Protein AF-A0AAV8WAT7-F1 (afdb_monomer_lite)

InterPro domains:
  IPR011651 Notch ligand, N-terminal domain [PF07657] (20-114)

Secondary structure (DSSP, 8-state):
-HHHHHHHHHHHHHT-----EEEEE-------TT-B-TTS-BTTS-B-TTSSBSS------EEEE----SS--SSS--SSEEEEPPP-S--TTT--TTSTT-S-EEEEESS----

Radius of gyration: 23.82 Å; chains: 1; bounding box: 50×18×78 Å

Sequence (115 aa):
MSWILYTLVWLLALHQAKSSGVFELRLISFDNEAGKDDLGKCCTGKAKPSSECDGVCRPRFRVCLKEYQAKIDATSPCTFGDVITTELGPNPITDTPQNGFSKSIAFPFPFTWPM

Structure (mmCIF, N/CA/C/O backbone):
data_AF-A0AAV8WAT7-F1
#
_entry.id   AF-A0AAV8WAT7-F1
#
loop_
_atom_site.group_PDB
_atom_site.id
_atom_site.type_symbol
_atom_site.label_atom_id
_atom_site.label_alt_id
_atom_site.label_comp_id
_atom_site.label_asym_id
_atom_site.label_entity_id
_atom_site.label_seq_id
_atom_site.pdbx_PDB_ins_code
_atom_site.Cartn_x
_atom_site.Cartn_y
_atom_site.Cartn_z
_atom_site.occupancy
_atom_site.B_iso_or_equiv
_atom_site.auth_seq_id
_atom_site.auth_comp_id
_atom_site.auth_asym_id
_atom_site.auth_atom_id
_atom_site.pdbx_PDB_model_num
ATOM 1 N N . MET A 1 1 ? -32.232 -4.160 47.235 1.00 67.19 1 MET A N 1
ATOM 2 C CA . MET A 1 1 ? -31.029 -3.378 46.858 1.00 67.19 1 MET A CA 1
ATOM 3 C C . MET A 1 1 ? -30.264 -4.001 45.682 1.00 67.19 1 MET A C 1
ATOM 5 O O . MET A 1 1 ? -29.908 -3.254 44.787 1.00 67.19 1 MET A O 1
ATOM 9 N N . SER A 1 2 ? -30.101 -5.330 45.581 1.00 82.19 2 SER A N 1
ATOM 10 C CA . SER A 1 2 ? -29.364 -5.966 44.462 1.00 82.19 2 SER A CA 1
ATOM 11 C C . SER A 1 2 ? -29.997 -5.839 43.068 1.00 82.19 2 SER A C 1
ATOM 13 O O . SER A 1 2 ? -29.267 -5.768 42.087 1.00 82.19 2 SER A O 1
ATOM 15 N N . TRP A 1 3 ? -31.330 -5.769 42.952 1.00 88.81 3 TRP A N 1
ATOM 16 C CA . TRP A 1 3 ? -32.009 -5.668 41.647 1.00 88.81 3 TRP A CA 1
ATOM 17 C C . TRP A 1 3 ? -31.628 -4.405 40.859 1.00 88.81 3 TRP A C 1
ATOM 19 O O . TRP A 1 3 ? -31.424 -4.489 39.656 1.00 88.81 3 TRP A O 1
ATOM 29 N N . ILE A 1 4 ? -31.424 -3.278 41.553 1.00 89.44 4 ILE A N 1
ATOM 30 C CA . ILE A 1 4 ? -30.982 -2.005 40.959 1.00 89.44 4 ILE A CA 1
ATOM 31 C C . ILE A 1 4 ? -29.580 -2.156 40.353 1.00 89.44 4 ILE A C 1
ATOM 33 O O . ILE A 1 4 ? -29.300 -1.649 39.268 1.00 89.44 4 ILE A O 1
ATOM 37 N N . LEU A 1 5 ? -28.707 -2.897 41.040 1.00 88.38 5 LEU A N 1
ATOM 38 C CA . LEU A 1 5 ? -27.348 -3.180 40.588 1.00 88.38 5 LEU A CA 1
ATOM 39 C C . LEU A 1 5 ? -27.360 -4.055 39.327 1.00 88.38 5 LEU A C 1
ATOM 41 O O . LEU A 1 5 ? -26.684 -3.730 38.357 1.00 88.38 5 LEU A O 1
ATOM 45 N N . TYR A 1 6 ? -28.189 -5.104 39.298 1.00 90.50 6 TYR A N 1
ATOM 46 C CA . TYR A 1 6 ? -28.361 -5.941 38.107 1.00 90.50 6 TYR A CA 1
ATOM 47 C C . TYR A 1 6 ? -28.949 -5.159 36.925 1.00 90.50 6 TYR A C 1
ATOM 49 O O . TYR A 1 6 ? -28.467 -5.308 35.804 1.00 90.50 6 TYR A O 1
ATOM 57 N N . THR A 1 7 ? -29.928 -4.278 37.163 1.00 88.44 7 THR A N 1
ATOM 58 C CA . THR A 1 7 ? -30.494 -3.428 36.103 1.00 88.44 7 THR A CA 1
ATOM 59 C C . THR A 1 7 ? -29.489 -2.408 35.573 1.00 88.44 7 THR A C 1
ATOM 61 O O . THR A 1 7 ? -29.429 -2.195 34.367 1.00 88.44 7 THR A O 1
ATOM 64 N N . LEU A 1 8 ? -28.660 -1.813 36.440 1.00 87.38 8 LEU A N 1
ATOM 65 C CA . LEU A 1 8 ? -27.606 -0.878 36.030 1.00 87.38 8 LEU A CA 1
ATOM 66 C C . LEU A 1 8 ? -26.520 -1.576 35.209 1.00 87.38 8 LEU A C 1
ATOM 68 O O . LEU A 1 8 ? -26.133 -1.072 34.160 1.00 87.38 8 LEU A O 1
ATOM 72 N N . VAL A 1 9 ? -26.062 -2.753 35.645 1.00 87.94 9 VAL A N 1
ATOM 73 C CA . VAL A 1 9 ? -25.079 -3.556 34.900 1.00 87.94 9 VAL A CA 1
ATOM 74 C C . VAL A 1 9 ? -25.628 -3.957 33.529 1.00 87.94 9 VAL A C 1
ATOM 76 O O . VAL A 1 9 ? -24.915 -3.863 32.532 1.00 87.94 9 VAL A O 1
ATOM 79 N N . TRP A 1 10 ? -26.904 -4.340 33.453 1.00 86.31 10 TRP A N 1
ATOM 80 C CA . TRP A 1 10 ? -27.555 -4.682 32.190 1.00 86.31 10 TRP A CA 1
ATOM 81 C C . TRP A 1 10 ? -27.686 -3.472 31.248 1.00 86.31 10 TRP A C 1
ATOM 83 O O . TRP A 1 10 ? -27.355 -3.575 30.070 1.00 86.31 10 TRP A O 1
ATOM 93 N N . LEU A 1 11 ? -28.070 -2.301 31.767 1.00 84.75 11 LEU A N 1
ATOM 94 C CA . LEU A 1 11 ? -28.138 -1.054 30.993 1.00 84.75 11 LEU A CA 1
ATOM 95 C C . LEU A 1 11 ? -26.765 -0.602 30.468 1.00 84.75 11 LEU A C 1
ATOM 97 O O . LEU A 1 11 ? -26.670 -0.145 29.329 1.00 84.75 11 LEU A O 1
ATOM 101 N N . LEU A 1 12 ? -25.704 -0.762 31.265 1.00 81.50 12 LEU A N 1
ATOM 102 C CA . LEU A 1 12 ? -24.326 -0.459 30.860 1.00 81.50 12 LEU A CA 1
ATOM 103 C C . LEU A 1 12 ? -23.814 -1.429 29.786 1.00 81.50 12 LEU A C 1
ATOM 105 O O . LEU A 1 12 ? -23.147 -1.001 28.847 1.00 81.50 12 LEU A O 1
ATOM 109 N N . ALA A 1 13 ? -24.164 -2.715 29.880 1.00 77.62 13 ALA A N 1
ATOM 110 C CA . ALA A 1 13 ? -23.822 -3.708 28.860 1.00 77.62 13 ALA A CA 1
ATOM 111 C C . ALA A 1 13 ? -24.512 -3.428 27.511 1.00 77.62 13 ALA A C 1
ATOM 113 O O . ALA A 1 13 ? -23.935 -3.692 26.459 1.00 77.62 13 ALA A O 1
ATOM 114 N N . LEU A 1 14 ? -25.718 -2.849 27.530 1.00 77.69 14 LEU A N 1
ATOM 115 C CA . LEU A 1 14 ? -26.442 -2.431 26.324 1.00 77.69 14 LEU A CA 1
ATOM 116 C C . LEU A 1 14 ? -25.880 -1.146 25.688 1.00 77.69 14 LEU A C 1
ATOM 118 O O . LEU A 1 14 ? -26.127 -0.900 24.511 1.00 77.69 14 LEU A O 1
ATOM 122 N N . HIS A 1 15 ? -25.114 -0.342 26.431 1.00 66.81 15 HIS A N 1
ATOM 123 C CA . HIS A 1 15 ? -24.556 0.938 25.969 1.00 66.81 15 HIS A CA 1
ATOM 124 C C . HIS A 1 15 ? -23.170 0.832 25.311 1.00 66.81 15 HIS A C 1
ATOM 126 O O . HIS A 1 15 ? -22.469 1.835 25.163 1.00 66.81 15 HIS A O 1
ATOM 132 N N . GLN A 1 16 ? -22.751 -0.359 24.878 1.00 72.38 16 GLN A N 1
ATOM 133 C CA . GLN A 1 16 ? -21.503 -0.498 24.131 1.00 72.38 16 GLN A CA 1
ATOM 134 C C . GLN A 1 16 ? -21.666 0.037 22.701 1.00 72.38 16 GLN A C 1
ATOM 136 O O . GLN A 1 16 ? -22.203 -0.634 21.819 1.00 72.38 16 GLN A O 1
ATOM 141 N N . ALA A 1 17 ? -21.177 1.254 22.459 1.00 71.06 17 ALA A N 1
ATOM 142 C CA . ALA A 1 17 ? -21.035 1.789 21.112 1.00 71.06 17 ALA A CA 1
ATOM 143 C C . ALA A 1 17 ? -19.975 0.975 20.352 1.00 71.06 17 ALA A C 1
ATOM 145 O O . ALA A 1 17 ? -18.809 0.936 20.745 1.00 71.06 17 ALA A O 1
ATOM 146 N N . LYS A 1 18 ? -20.374 0.313 19.260 1.00 78.31 18 LYS A N 1
ATOM 147 C CA . LYS A 1 18 ? -19.425 -0.336 18.349 1.00 78.31 18 LYS A CA 1
ATOM 148 C C . LYS A 1 18 ? -18.778 0.730 17.469 1.00 78.31 18 LYS A C 1
ATOM 150 O O . LYS A 1 18 ? -19.463 1.357 16.665 1.00 78.31 18 LYS A O 1
ATOM 155 N N . SER A 1 19 ? -17.472 0.930 17.611 1.00 86.25 19 SER A N 1
ATOM 156 C CA . SER A 1 19 ? -16.693 1.729 16.669 1.00 86.25 19 SER A CA 1
ATOM 157 C C . SER A 1 19 ? -16.405 0.904 15.417 1.00 86.25 19 SER A C 1
ATOM 159 O O . SER A 1 19 ? -15.970 -0.242 15.484 1.00 86.25 19 SER A O 1
ATOM 161 N N . SER A 1 20 ? -16.714 1.471 14.258 1.00 94.56 20 SER A N 1
ATOM 162 C CA . SER A 1 20 ? -16.395 0.882 12.961 1.00 94.56 20 SER A CA 1
ATOM 163 C C . SER A 1 20 ? -16.253 1.987 11.927 1.00 94.56 20 SER A C 1
ATOM 165 O O . SER A 1 20 ? -16.756 3.096 12.126 1.00 94.56 20 SER A O 1
ATOM 167 N N . GLY A 1 21 ? -15.568 1.691 10.832 1.00 95.19 21 GLY A N 1
ATOM 168 C CA . GLY A 1 21 ? -15.378 2.639 9.749 1.00 95.19 21 GLY A CA 1
ATOM 169 C C . GLY A 1 21 ? -14.733 1.999 8.531 1.00 95.19 21 GLY A C 1
ATOM 170 O O . GLY A 1 21 ? -14.544 0.783 8.464 1.00 95.19 21 GLY A O 1
ATOM 171 N N . VAL A 1 22 ? -14.416 2.844 7.555 1.00 96.69 22 VAL A N 1
ATOM 172 C CA . VAL A 1 22 ? -13.728 2.454 6.326 1.00 96.69 22 VAL A CA 1
ATOM 173 C C . VAL A 1 22 ? -12.601 3.446 6.083 1.00 96.69 22 VAL A C 1
ATOM 175 O O . VAL A 1 22 ? -12.836 4.652 6.047 1.00 96.69 22 VAL A O 1
ATOM 178 N N . PHE A 1 23 ? -11.383 2.939 5.914 1.00 95.69 23 PHE A N 1
ATOM 179 C CA . PHE A 1 23 ? -10.277 3.717 5.368 1.00 95.69 23 PHE A CA 1
ATOM 180 C C . PHE A 1 23 ? -10.260 3.523 3.849 1.00 95.69 23 PHE A C 1
ATOM 182 O O . PHE A 1 23 ? -10.168 2.391 3.374 1.00 95.69 23 PHE A O 1
ATOM 189 N N . GLU A 1 24 ? -10.371 4.605 3.082 1.00 94.94 24 GLU A N 1
ATOM 190 C CA . GLU A 1 24 ? -10.355 4.553 1.618 1.00 94.94 24 GLU A CA 1
ATOM 191 C C . GLU A 1 24 ? -9.064 5.152 1.056 1.00 94.94 24 GLU A C 1
ATOM 193 O O . GLU A 1 24 ? -8.742 6.314 1.299 1.00 94.94 24 GLU A O 1
ATOM 198 N N . LEU A 1 25 ? -8.352 4.372 0.242 1.00 92.56 25 LEU A N 1
ATOM 199 C CA . LEU A 1 25 ? -7.197 4.826 -0.525 1.00 92.56 25 LEU A CA 1
ATOM 200 C C . LEU A 1 25 ? -7.586 4.996 -1.994 1.00 92.56 25 LEU A C 1
ATOM 202 O O . LEU A 1 25 ? -8.014 4.044 -2.646 1.00 92.56 25 LEU A O 1
ATOM 206 N N . ARG A 1 26 ? -7.388 6.194 -2.545 1.00 89.06 26 ARG A N 1
ATOM 207 C CA . ARG A 1 26 ? -7.536 6.455 -3.981 1.00 89.06 26 ARG A CA 1
ATOM 208 C C . ARG A 1 26 ? -6.161 6.619 -4.618 1.00 89.06 26 ARG A C 1
ATOM 210 O O . ARG A 1 26 ? -5.421 7.530 -4.260 1.00 89.06 26 ARG A O 1
A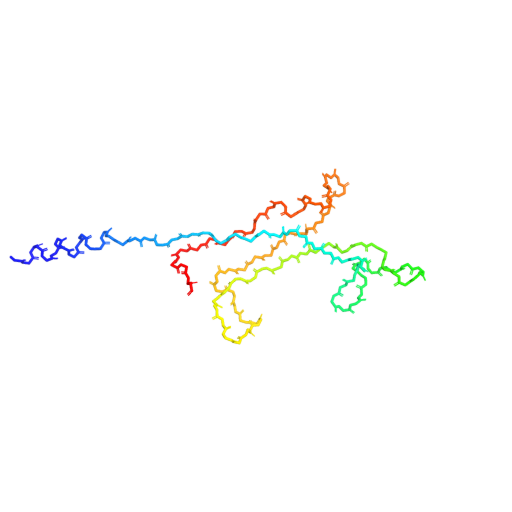TOM 217 N N . LEU A 1 27 ? -5.845 5.754 -5.578 1.00 85.50 27 LEU A N 1
ATOM 218 C CA . LEU A 1 27 ? -4.700 5.952 -6.464 1.00 85.50 27 LEU A CA 1
ATOM 219 C C . LEU A 1 27 ? -5.055 7.058 -7.469 1.00 85.50 27 LEU A C 1
ATOM 221 O O . LEU A 1 27 ? -6.166 7.080 -7.986 1.00 85.50 27 LEU A O 1
ATOM 225 N N . ILE A 1 28 ? -4.145 8.002 -7.707 1.00 82.75 28 ILE A N 1
ATOM 226 C CA . ILE A 1 28 ? -4.402 9.150 -8.598 1.00 82.75 28 ILE A CA 1
ATOM 227 C C . ILE A 1 28 ? -3.698 8.942 -9.936 1.00 82.75 28 ILE A C 1
ATOM 229 O O . ILE A 1 28 ? -4.323 9.008 -10.991 1.00 82.75 28 ILE A O 1
ATOM 233 N N . SER A 1 29 ? -2.400 8.667 -9.892 1.00 82.69 29 SER A N 1
ATOM 234 C CA . SER A 1 29 ? -1.585 8.408 -11.069 1.00 82.69 29 SER A CA 1
ATOM 235 C C . SER A 1 29 ? -0.400 7.521 -10.706 1.00 82.69 29 SER A C 1
ATOM 237 O O . SER A 1 29 ? 0.039 7.465 -9.556 1.00 82.69 29 SER A O 1
ATOM 239 N N . PHE A 1 30 ? 0.110 6.825 -11.713 1.00 84.81 30 PHE A N 1
ATOM 240 C CA . PHE A 1 30 ? 1.381 6.126 -11.670 1.00 84.81 30 PHE A CA 1
ATOM 241 C C . PHE A 1 30 ? 2.072 6.356 -13.002 1.00 84.81 30 PHE A C 1
ATOM 243 O O . PHE A 1 30 ? 1.451 6.164 -14.048 1.00 84.81 30 PHE A O 1
ATOM 250 N N . ASP A 1 31 ? 3.333 6.764 -12.943 1.00 85.31 31 ASP A N 1
ATOM 251 C CA . ASP A 1 31 ? 4.120 7.073 -14.123 1.00 85.31 31 ASP A CA 1
ATOM 252 C C . ASP A 1 31 ? 5.397 6.230 -14.149 1.00 85.31 31 ASP A C 1
ATOM 254 O O . ASP A 1 31 ? 6.121 6.123 -13.158 1.00 85.31 31 ASP A O 1
ATOM 258 N N . ASN A 1 32 ? 5.627 5.590 -15.290 1.00 88.25 32 ASN A N 1
ATOM 259 C CA . ASN A 1 32 ? 6.797 4.779 -15.588 1.00 88.25 32 ASN A CA 1
ATOM 260 C C . ASN A 1 32 ? 7.057 4.846 -17.096 1.00 88.25 32 ASN A C 1
ATOM 262 O O . ASN A 1 32 ? 6.891 3.857 -17.817 1.00 88.25 32 ASN A O 1
ATOM 266 N N . GLU A 1 33 ? 7.449 6.030 -17.567 1.00 86.69 33 GLU A N 1
ATOM 267 C CA . GLU A 1 33 ? 7.793 6.281 -18.973 1.00 86.69 33 GLU A CA 1
ATOM 268 C C . GLU A 1 33 ? 8.865 5.314 -19.501 1.00 86.69 33 GLU A C 1
ATOM 270 O O . GLU A 1 33 ? 8.852 4.934 -20.670 1.00 86.69 33 GLU A O 1
ATOM 275 N N . ALA A 1 34 ? 9.772 4.863 -18.629 1.00 89.56 34 ALA A N 1
ATOM 276 C CA . ALA A 1 34 ? 10.850 3.953 -18.995 1.00 89.56 34 ALA A CA 1
ATOM 277 C C . ALA A 1 34 ? 10.371 2.525 -19.311 1.00 89.56 34 ALA A C 1
ATOM 279 O O . ALA A 1 34 ? 11.121 1.773 -19.934 1.00 89.56 34 ALA A O 1
ATOM 280 N N . GLY A 1 35 ? 9.174 2.124 -18.865 1.00 90.94 35 GLY A N 1
ATOM 281 C CA . GLY A 1 35 ? 8.644 0.773 -19.077 1.00 90.94 35 GLY A CA 1
ATOM 282 C C . GLY A 1 35 ? 9.483 -0.335 -18.423 1.00 90.94 35 GLY A C 1
ATOM 283 O O . GLY A 1 35 ? 9.499 -1.469 -18.918 1.00 90.94 35 GLY A O 1
ATOM 284 N N . LYS A 1 36 ? 10.200 -0.008 -17.338 1.00 92.12 36 LYS A N 1
ATOM 285 C CA . LYS A 1 36 ? 11.123 -0.913 -16.632 1.00 92.12 36 LYS A CA 1
ATOM 286 C C . LYS A 1 36 ? 10.577 -1.382 -15.285 1.00 92.12 36 LYS A C 1
ATOM 288 O O . LYS A 1 36 ? 9.810 -0.665 -14.645 1.00 92.12 36 LYS A O 1
ATOM 293 N N . ASP A 1 37 ? 10.987 -2.576 -14.871 1.00 91.31 37 ASP A N 1
ATOM 294 C CA . ASP A 1 37 ? 10.771 -3.110 -13.525 1.00 91.31 37 ASP A CA 1
ATOM 295 C C . ASP A 1 37 ? 11.832 -2.611 -12.521 1.00 91.31 37 ASP A C 1
ATOM 297 O O . ASP A 1 37 ? 12.729 -1.834 -12.862 1.00 91.31 37 ASP A O 1
ATOM 301 N N . ASP A 1 38 ? 11.722 -3.051 -11.266 1.00 91.06 38 ASP A N 1
ATOM 302 C CA . ASP A 1 38 ? 12.638 -2.713 -10.169 1.00 91.06 38 ASP A CA 1
ATOM 303 C C . ASP A 1 38 ? 14.069 -3.238 -10.384 1.00 91.06 38 ASP A C 1
ATOM 305 O O . ASP A 1 38 ? 15.021 -2.709 -9.810 1.00 91.06 38 ASP A O 1
ATOM 309 N N . LEU A 1 39 ? 14.236 -4.232 -11.258 1.00 92.94 39 LEU A N 1
ATOM 310 C CA . LEU A 1 39 ? 15.528 -4.771 -11.681 1.00 92.94 39 LEU A CA 1
ATOM 311 C C . LEU A 1 39 ? 16.080 -4.071 -12.935 1.00 92.94 39 LEU A C 1
ATOM 313 O O . LEU A 1 39 ? 17.136 -4.459 -13.443 1.00 92.94 39 LEU A O 1
ATOM 317 N N . GLY A 1 40 ? 15.384 -3.055 -13.451 1.00 90.56 40 GLY A N 1
ATOM 318 C CA . GLY A 1 40 ? 15.776 -2.292 -14.633 1.00 90.56 40 GLY A CA 1
ATOM 319 C C . GLY A 1 40 ? 15.528 -3.006 -15.966 1.00 90.56 40 GLY A C 1
ATOM 320 O O . GLY A 1 40 ? 16.019 -2.545 -17.001 1.00 90.56 40 GLY A O 1
ATOM 321 N N . LYS A 1 41 ? 14.783 -4.115 -15.975 1.00 91.81 41 LYS A N 1
ATOM 322 C CA . LYS A 1 41 ? 14.429 -4.870 -17.185 1.00 91.81 41 LYS A CA 1
ATOM 323 C C . LYS A 1 41 ? 13.125 -4.350 -17.774 1.00 91.81 41 LYS A C 1
ATOM 325 O O . LYS A 1 41 ? 12.250 -3.879 -17.060 1.00 91.81 41 LYS A O 1
ATOM 330 N N . CYS A 1 42 ? 12.968 -4.463 -19.091 1.00 92.88 42 CYS A N 1
ATOM 331 C CA . CYS A 1 42 ? 11.722 -4.078 -19.749 1.00 92.88 42 CYS A CA 1
ATOM 332 C C . CYS A 1 42 ? 10.581 -5.021 -19.362 1.00 92.88 42 CYS A C 1
ATOM 334 O O . CYS A 1 42 ? 10.713 -6.234 -19.524 1.00 92.88 42 CYS A O 1
ATOM 336 N N . CYS A 1 43 ? 9.435 -4.469 -18.955 1.00 90.44 43 CYS A N 1
ATOM 337 C CA . CYS A 1 43 ? 8.252 -5.250 -18.572 1.00 90.44 43 CYS A CA 1
ATOM 338 C C . CYS A 1 43 ? 7.740 -6.166 -19.698 1.00 90.44 43 CYS A C 1
ATOM 340 O O . CYS A 1 43 ? 7.196 -7.237 -19.439 1.00 90.44 43 CYS A O 1
ATOM 342 N N . THR A 1 44 ? 7.929 -5.767 -20.959 1.00 89.50 44 THR A N 1
ATOM 343 C CA . THR A 1 44 ? 7.573 -6.567 -22.143 1.00 89.50 44 THR A CA 1
ATOM 344 C C . THR A 1 44 ? 8.659 -7.569 -22.550 1.00 89.50 44 THR A C 1
ATOM 346 O O . THR A 1 44 ? 8.463 -8.347 -23.483 1.00 89.50 44 THR A O 1
ATOM 349 N N . GLY A 1 45 ? 9.824 -7.533 -21.894 1.00 88.94 45 GLY A N 1
ATOM 350 C CA . GLY A 1 45 ? 11.019 -8.296 -22.256 1.00 88.94 45 GLY A CA 1
ATOM 351 C C . GLY A 1 45 ? 11.718 -7.814 -23.532 1.00 88.94 45 GLY A C 1
ATOM 352 O O . GLY A 1 45 ? 12.698 -8.425 -23.951 1.00 88.94 45 GLY A O 1
ATOM 353 N N . LYS A 1 46 ? 11.236 -6.734 -24.161 1.00 86.81 46 LYS A N 1
ATOM 354 C CA . LYS A 1 46 ? 11.743 -6.222 -25.439 1.00 86.81 46 LYS A CA 1
ATOM 355 C C . LYS A 1 46 ? 12.281 -4.806 -25.285 1.00 86.81 46 LYS A C 1
ATOM 357 O O . LYS A 1 46 ? 11.635 -3.952 -24.680 1.00 86.81 46 LYS A O 1
ATOM 362 N N . ALA A 1 47 ? 13.445 -4.563 -25.876 1.00 86.75 47 ALA A N 1
ATOM 363 C CA . ALA A 1 47 ? 14.031 -3.238 -26.014 1.00 86.75 47 ALA A CA 1
ATOM 364 C C . ALA A 1 47 ? 14.044 -2.827 -27.491 1.00 86.75 47 ALA A C 1
ATOM 366 O O . ALA A 1 47 ? 14.281 -3.652 -28.377 1.00 86.75 47 ALA A O 1
ATOM 367 N N . LYS A 1 48 ? 13.801 -1.545 -27.747 1.00 85.06 48 LYS A N 1
ATOM 368 C CA . LYS A 1 48 ? 13.995 -0.903 -29.044 1.00 85.06 48 LYS A CA 1
ATOM 369 C C . LYS A 1 48 ? 15.495 -0.802 -29.361 1.00 85.06 48 LYS A C 1
ATOM 371 O O . LYS A 1 48 ? 16.318 -0.785 -28.443 1.00 85.06 48 LYS A O 1
ATOM 376 N N . PRO A 1 49 ? 15.871 -0.637 -30.644 1.00 80.38 49 PRO A N 1
ATOM 377 C CA . PRO A 1 49 ? 17.264 -0.410 -31.044 1.00 80.38 49 PRO A CA 1
ATOM 378 C C . PRO A 1 49 ? 17.922 0.800 -30.356 1.00 80.38 49 PRO A C 1
ATOM 380 O O . PRO A 1 49 ? 19.138 0.839 -30.215 1.00 80.38 49 PRO A O 1
ATOM 383 N N . SER A 1 50 ? 17.117 1.766 -29.898 1.00 79.25 50 SER A N 1
ATOM 384 C CA . SER A 1 50 ? 17.530 2.954 -29.142 1.00 79.25 50 SER A CA 1
ATOM 385 C C . SER A 1 50 ? 17.805 2.705 -27.652 1.00 79.25 50 SER A C 1
ATOM 387 O O . SER A 1 50 ? 18.071 3.663 -26.937 1.00 79.25 50 SER A O 1
ATOM 389 N N . SER A 1 51 ? 17.754 1.455 -27.168 1.00 71.38 51 SER A N 1
ATOM 390 C CA . SER A 1 51 ? 17.878 1.043 -25.750 1.00 71.38 51 SER A CA 1
ATOM 391 C C . SER A 1 51 ? 16.705 1.401 -24.820 1.00 71.38 51 SER A C 1
ATOM 393 O O . SER A 1 51 ? 16.747 1.123 -23.619 1.00 71.38 51 SER A O 1
ATOM 395 N N . GLU A 1 52 ? 15.620 1.943 -25.370 1.00 85.31 52 GLU A N 1
ATOM 396 C CA . GLU A 1 52 ? 14.353 2.167 -24.662 1.00 85.31 52 GLU A CA 1
ATOM 397 C C . GLU A 1 52 ? 13.480 0.908 -24.655 1.00 85.31 52 GLU A C 1
ATOM 399 O O . GLU A 1 52 ? 13.558 0.092 -25.572 1.00 85.31 52 GLU A O 1
ATOM 404 N N . CYS A 1 53 ? 12.616 0.735 -23.654 1.00 90.12 53 CYS A N 1
ATOM 405 C CA . CYS A 1 53 ? 11.707 -0.409 -23.631 1.00 90.12 53 CYS A CA 1
ATOM 406 C C . CYS A 1 53 ? 10.618 -0.301 -24.702 1.00 90.12 53 CYS A C 1
ATOM 408 O O . CYS A 1 53 ? 10.075 0.768 -24.984 1.00 90.12 53 CYS A O 1
ATOM 410 N N . ASP A 1 54 ? 10.293 -1.439 -25.314 1.00 86.62 54 ASP A N 1
ATOM 411 C CA . ASP A 1 54 ? 9.235 -1.536 -26.313 1.00 86.62 54 ASP A CA 1
ATOM 412 C C . ASP A 1 54 ? 7.899 -1.844 -25.625 1.00 86.62 54 ASP A C 1
ATOM 414 O O . ASP A 1 54 ? 7.442 -2.990 -25.581 1.00 86.62 54 ASP A O 1
ATOM 418 N N . GLY A 1 55 ? 7.323 -0.819 -24.990 1.00 84.19 55 GLY A N 1
ATOM 419 C CA . GLY A 1 55 ? 6.004 -0.870 -24.355 1.00 84.19 55 GLY A CA 1
ATOM 420 C C . GLY A 1 55 ? 5.960 -0.309 -22.934 1.00 84.19 55 GLY A C 1
ATOM 421 O O . GLY A 1 55 ? 6.967 0.113 -22.373 1.00 84.19 55 GLY A O 1
ATOM 422 N N . VAL A 1 56 ? 4.757 -0.323 -22.358 1.00 84.56 56 VAL A N 1
ATOM 423 C CA . VAL A 1 56 ? 4.472 0.146 -20.993 1.00 84.56 56 VAL A CA 1
ATOM 424 C C . VAL A 1 56 ? 4.249 -1.028 -20.043 1.00 84.56 56 VAL A C 1
ATOM 426 O O . VAL A 1 56 ? 3.770 -2.092 -20.446 1.00 84.56 56 VAL A O 1
ATOM 429 N N . CYS A 1 57 ? 4.562 -0.832 -18.765 1.00 85.50 57 CYS A N 1
ATOM 430 C CA . CYS A 1 57 ? 4.231 -1.799 -17.722 1.00 85.50 57 CYS A CA 1
ATOM 431 C C . CYS A 1 57 ? 2.730 -1.764 -17.398 1.00 85.50 57 CYS A C 1
ATOM 433 O O . CYS A 1 57 ? 2.088 -0.719 -17.484 1.00 85.50 57 CYS A O 1
ATOM 435 N N . ARG A 1 58 ? 2.183 -2.908 -16.973 1.00 84.62 58 ARG A N 1
ATOM 436 C CA . ARG A 1 58 ? 0.823 -3.022 -16.423 1.00 84.62 58 ARG A CA 1
ATOM 437 C C . ARG A 1 58 ? 0.915 -3.263 -14.917 1.00 84.62 58 ARG A C 1
ATOM 439 O O . ARG A 1 58 ? 0.997 -4.420 -14.500 1.00 84.62 58 ARG A O 1
ATOM 446 N N . PRO A 1 59 ? 1.007 -2.204 -14.097 1.00 85.75 59 PRO A N 1
ATOM 447 C CA . PRO A 1 59 ? 1.243 -2.362 -12.671 1.00 85.75 59 PRO A CA 1
ATOM 448 C C . PRO A 1 59 ? 0.051 -3.010 -11.959 1.00 85.75 59 PRO A C 1
ATOM 450 O O . PRO A 1 59 ? -1.115 -2.779 -12.281 1.00 85.75 59 PRO A O 1
ATOM 453 N N . ARG A 1 60 ? 0.371 -3.786 -10.924 1.00 86.88 60 ARG A N 1
ATOM 454 C CA . ARG A 1 60 ? -0.537 -4.140 -9.829 1.00 86.88 60 ARG A CA 1
ATOM 455 C C . ARG A 1 60 ? 0.009 -3.482 -8.572 1.00 86.88 60 ARG A C 1
ATOM 457 O O . ARG A 1 60 ? 1.224 -3.391 -8.408 1.00 86.88 60 ARG A O 1
ATOM 464 N N . PHE A 1 61 ? -0.868 -3.047 -7.684 1.00 89.56 61 PHE A N 1
ATOM 465 C CA . PHE A 1 61 ? -0.483 -2.400 -6.437 1.00 89.56 61 PHE A CA 1
ATOM 466 C C . PHE A 1 61 ? -0.886 -3.302 -5.287 1.00 89.56 61 PHE A C 1
ATOM 468 O O . PHE A 1 61 ? -2.050 -3.672 -5.157 1.00 89.56 61 PHE A O 1
ATOM 475 N N . ARG A 1 62 ? 0.085 -3.640 -4.443 1.00 93.12 62 ARG A N 1
ATOM 476 C CA . ARG A 1 62 ? -0.182 -4.205 -3.126 1.00 93.12 62 ARG A CA 1
ATOM 477 C C . ARG A 1 62 ? -0.191 -3.069 -2.115 1.00 93.12 62 ARG A C 1
ATOM 479 O O . ARG A 1 62 ? 0.769 -2.308 -2.037 1.00 93.12 62 ARG A O 1
ATOM 486 N N . VAL A 1 63 ? -1.263 -2.971 -1.346 1.00 94.31 63 VAL A N 1
ATOM 487 C CA . VAL A 1 63 ? -1.456 -1.963 -0.311 1.00 94.31 63 VAL A CA 1
ATOM 488 C C . VAL A 1 63 ? -1.574 -2.677 1.026 1.00 94.31 63 VAL A C 1
ATOM 490 O O . VAL A 1 63 ? -2.500 -3.454 1.241 1.00 94.31 63 VAL A O 1
ATOM 493 N N . CYS A 1 64 ? -0.625 -2.391 1.913 1.00 96.50 64 CYS A N 1
ATOM 494 C CA . CYS A 1 64 ? -0.556 -2.926 3.266 1.00 96.50 64 CYS A CA 1
ATOM 495 C C . CYS A 1 64 ? -0.846 -1.800 4.261 1.00 96.50 64 CYS A C 1
ATOM 497 O O . CYS A 1 64 ? -0.085 -0.834 4.332 1.00 96.50 64 CYS A O 1
ATOM 499 N N . LEU A 1 65 ? -1.936 -1.920 5.017 1.00 96.88 65 LEU A N 1
ATOM 500 C CA . LEU A 1 65 ? -2.316 -0.983 6.070 1.00 96.88 65 LEU A CA 1
ATOM 501 C C . LEU A 1 65 ? -2.068 -1.631 7.437 1.00 96.88 65 LEU A C 1
ATOM 503 O O . LEU A 1 65 ? -2.495 -2.763 7.689 1.00 96.88 65 LEU A O 1
ATOM 507 N N . LYS A 1 66 ? -1.361 -0.924 8.320 1.0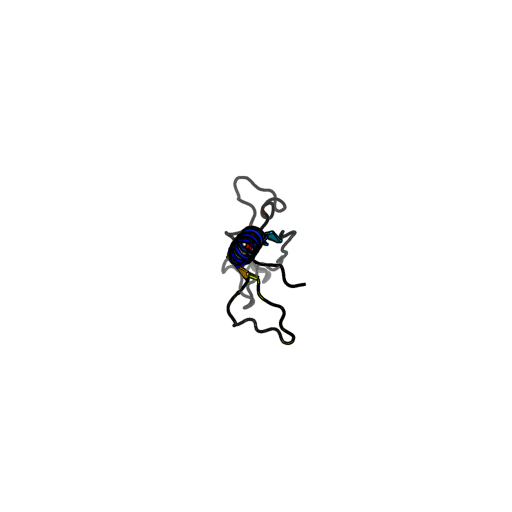0 96.25 66 LYS A N 1
ATOM 508 C CA . LYS A 1 66 ? -1.008 -1.407 9.659 1.00 96.25 66 LYS A CA 1
ATOM 509 C C . LYS A 1 66 ? -0.779 -0.271 10.649 1.00 96.25 66 LYS A C 1
ATOM 511 O O . LYS A 1 66 ? -0.837 0.900 10.272 1.00 96.25 66 LYS A O 1
ATOM 516 N N . GLU A 1 67 ? -0.521 -0.631 11.901 1.00 95.06 67 GLU A N 1
ATOM 517 C CA . GLU A 1 67 ? -0.282 0.307 12.988 1.00 95.06 67 GLU A CA 1
ATOM 518 C C . GLU A 1 67 ? 0.935 1.204 12.749 1.00 95.06 67 GLU A C 1
ATOM 520 O O . GLU A 1 67 ? 1.882 0.857 12.035 1.00 95.06 67 GLU A O 1
ATOM 525 N N . TYR A 1 68 ? 0.914 2.369 13.395 1.00 95.25 68 TYR A N 1
ATOM 526 C CA . TYR A 1 68 ? 2.062 3.258 13.427 1.00 95.25 68 TYR A CA 1
ATOM 527 C C . TYR A 1 68 ? 3.272 2.557 14.053 1.00 95.25 68 TYR A C 1
ATOM 529 O O . TYR A 1 68 ? 3.184 1.945 15.118 1.00 95.25 68 TYR A O 1
ATOM 537 N N . GLN A 1 69 ? 4.428 2.715 13.414 1.0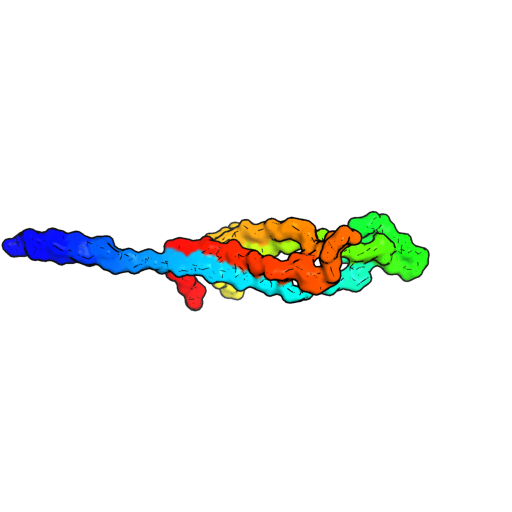0 95.44 69 GLN A N 1
ATOM 538 C CA . GLN A 1 69 ? 5.702 2.222 13.913 1.00 95.44 69 GLN A CA 1
ATOM 539 C C . GLN A 1 69 ? 6.731 3.346 13.841 1.00 95.44 69 GLN A C 1
ATOM 541 O O . GLN A 1 69 ? 6.919 3.955 12.790 1.00 95.44 69 GLN A O 1
ATOM 546 N N . ALA A 1 70 ? 7.447 3.586 14.943 1.00 96.06 70 ALA A N 1
ATOM 547 C CA . ALA A 1 70 ? 8.528 4.576 14.972 1.00 96.06 70 ALA A CA 1
ATOM 548 C C . ALA A 1 70 ? 9.673 4.217 14.006 1.00 96.06 70 ALA A C 1
ATOM 550 O O . ALA A 1 70 ? 10.322 5.095 13.444 1.00 96.06 70 ALA A O 1
ATOM 551 N N . LYS A 1 71 ? 9.905 2.915 13.795 1.00 96.31 71 LYS A N 1
ATOM 552 C CA . LYS A 1 71 ? 10.790 2.383 12.760 1.00 96.31 71 LYS A CA 1
ATOM 553 C C . LYS A 1 71 ? 9.972 1.491 11.836 1.00 96.31 71 LYS A C 1
ATOM 555 O O . LYS A 1 71 ? 9.427 0.490 12.287 1.00 96.31 71 LYS A O 1
ATOM 560 N N . ILE A 1 72 ? 9.906 1.858 10.560 1.00 94.44 72 ILE A N 1
ATOM 561 C CA . ILE A 1 72 ? 9.110 1.144 9.558 1.00 94.44 72 ILE A CA 1
ATOM 562 C C . ILE A 1 72 ? 9.715 -0.240 9.301 1.00 94.44 72 ILE A C 1
ATOM 564 O O . ILE A 1 72 ? 10.878 -0.351 8.912 1.00 94.44 72 ILE A O 1
ATOM 568 N N . ASP A 1 73 ? 8.906 -1.283 9.476 1.00 94.12 73 ASP A N 1
ATOM 569 C CA . ASP A 1 73 ? 9.227 -2.655 9.076 1.00 94.12 73 ASP A CA 1
ATOM 570 C C . ASP A 1 73 ? 8.355 -3.090 7.888 1.00 94.12 73 ASP A C 1
ATOM 572 O O . ASP A 1 73 ? 7.157 -3.277 8.036 1.00 94.12 73 ASP A O 1
ATOM 576 N N . ALA A 1 74 ? 8.913 -3.281 6.696 1.00 92.00 74 ALA A N 1
ATOM 577 C CA . ALA A 1 74 ? 8.119 -3.715 5.540 1.00 92.00 74 ALA A CA 1
ATOM 578 C C . ALA A 1 74 ? 7.770 -5.221 5.546 1.00 92.00 74 ALA A C 1
ATOM 580 O O . ALA A 1 74 ? 7.043 -5.679 4.666 1.00 92.00 74 ALA A O 1
ATOM 581 N N . THR A 1 75 ? 8.304 -5.998 6.494 1.00 94.56 75 THR A N 1
ATOM 582 C CA . THR A 1 75 ? 8.185 -7.465 6.526 1.00 94.56 75 THR A CA 1
ATOM 583 C C . THR A 1 75 ? 7.106 -7.974 7.476 1.00 94.56 75 THR A C 1
ATOM 585 O O . THR A 1 75 ? 6.625 -9.097 7.311 1.00 94.56 75 THR A O 1
ATOM 588 N N . SER A 1 76 ? 6.691 -7.155 8.446 1.00 95.06 76 SER A N 1
ATOM 589 C CA . SER A 1 76 ? 5.628 -7.517 9.380 1.00 95.06 76 SER A CA 1
ATOM 590 C C . SER A 1 76 ? 4.259 -7.637 8.684 1.00 95.06 76 SER A C 1
ATOM 592 O O . SER A 1 76 ? 4.018 -6.972 7.673 1.00 95.06 76 SER A O 1
ATOM 594 N N . PRO A 1 77 ? 3.314 -8.412 9.247 1.00 96.75 77 PRO A N 1
ATOM 595 C CA . PRO A 1 77 ? 1.949 -8.506 8.725 1.00 96.75 77 PRO A CA 1
ATOM 596 C C . PRO A 1 77 ? 1.202 -7.162 8.676 1.00 96.75 77 PRO A C 1
ATOM 598 O O . PRO A 1 77 ? 1.473 -6.256 9.468 1.00 96.75 77 PRO A O 1
ATOM 601 N N . CYS A 1 78 ? 0.213 -7.064 7.782 1.00 97.38 78 CYS A N 1
ATOM 602 C CA . CYS A 1 78 ? -0.677 -5.908 7.656 1.00 97.38 78 CYS A CA 1
ATOM 603 C C . CYS A 1 78 ? -1.860 -6.041 8.625 1.00 97.38 78 CYS A C 1
ATOM 605 O O . CYS A 1 78 ? -2.795 -6.799 8.368 1.00 97.38 78 CYS A O 1
ATOM 607 N N . THR A 1 79 ? -1.814 -5.344 9.759 1.00 96.19 79 THR A N 1
ATOM 608 C CA . THR A 1 79 ? -2.778 -5.522 10.861 1.00 96.19 79 THR A CA 1
ATOM 609 C C . THR A 1 79 ? -4.142 -4.884 10.609 1.00 96.19 79 THR A C 1
ATOM 611 O O . THR A 1 79 ? -5.136 -5.346 11.166 1.00 96.19 79 THR A O 1
ATOM 614 N N . PHE A 1 80 ? -4.219 -3.857 9.759 1.00 96.81 80 PHE A N 1
ATOM 615 C CA . PHE A 1 80 ? -5.477 -3.197 9.389 1.00 96.81 80 PHE A CA 1
ATOM 616 C C . PHE A 1 80 ? -5.997 -3.650 8.016 1.00 96.81 80 PHE A C 1
ATOM 618 O O . PHE A 1 80 ? -7.180 -3.480 7.728 1.00 96.81 80 PHE A O 1
ATOM 625 N N . GLY A 1 81 ? -5.146 -4.263 7.187 1.00 96.44 81 GLY A N 1
ATOM 626 C CA . GLY A 1 81 ? -5.551 -5.010 5.995 1.00 96.44 81 GLY A CA 1
ATOM 627 C C . GLY A 1 81 ? -4.490 -5.059 4.894 1.00 96.44 81 GLY A C 1
ATOM 628 O O . GLY A 1 81 ? -3.577 -4.238 4.852 1.00 96.44 81 GLY A O 1
ATOM 629 N N . ASP A 1 82 ? -4.627 -6.025 3.985 1.00 95.75 82 ASP A N 1
ATOM 630 C CA . ASP A 1 82 ? -3.741 -6.251 2.833 1.00 95.75 82 ASP A CA 1
ATOM 631 C C . ASP A 1 82 ? -4.597 -6.447 1.580 1.00 95.75 82 ASP A C 1
ATOM 633 O O . ASP A 1 82 ? -5.458 -7.329 1.542 1.00 95.75 82 ASP A O 1
ATOM 637 N N . VAL A 1 83 ? -4.396 -5.605 0.569 1.00 92.81 83 VAL A N 1
ATOM 638 C CA . VAL A 1 83 ? -5.151 -5.659 -0.686 1.00 92.81 83 VAL A CA 1
ATOM 639 C C . VAL A 1 83 ? -4.195 -5.600 -1.863 1.00 92.81 83 VAL A C 1
ATOM 641 O O . VAL A 1 83 ? -3.334 -4.728 -1.938 1.00 92.81 83 VAL A O 1
ATOM 644 N N . ILE A 1 84 ? -4.392 -6.498 -2.826 1.00 89.69 84 ILE A N 1
ATOM 645 C CA . ILE A 1 84 ? -3.709 -6.469 -4.119 1.00 89.69 84 ILE A CA 1
ATOM 646 C C . ILE A 1 84 ? -4.729 -6.078 -5.181 1.00 89.69 84 ILE A C 1
ATOM 648 O O . ILE A 1 84 ? -5.772 -6.719 -5.321 1.00 89.69 84 ILE A O 1
ATOM 652 N N . THR A 1 85 ? -4.434 -5.024 -5.933 1.00 85.81 85 THR A N 1
ATOM 653 C CA . THR A 1 85 ? -5.271 -4.600 -7.052 1.00 85.81 85 THR A CA 1
ATOM 654 C C . THR A 1 85 ? -5.078 -5.508 -8.264 1.00 85.81 85 THR A C 1
ATOM 656 O O . THR A 1 85 ? -4.044 -6.160 -8.447 1.00 85.81 85 THR A O 1
ATOM 659 N N . THR A 1 86 ? -6.092 -5.550 -9.125 1.00 81.50 86 THR A N 1
ATOM 660 C CA . THR A 1 86 ? -5.957 -6.124 -10.467 1.00 81.50 86 THR A CA 1
ATOM 661 C C . THR A 1 86 ? -4.982 -5.295 -11.305 1.00 81.50 86 THR A C 1
ATOM 663 O O . THR A 1 86 ? -4.562 -4.215 -10.890 1.00 81.50 86 THR A O 1
ATOM 666 N N . GLU A 1 87 ? -4.615 -5.782 -12.493 1.00 69.19 87 GLU A N 1
ATOM 667 C CA . GLU A 1 87 ? -3.805 -4.982 -13.420 1.00 69.19 87 GLU A CA 1
ATOM 668 C C . GLU A 1 87 ? -4.501 -3.651 -13.697 1.00 69.19 87 GLU A C 1
ATOM 670 O O . GLU A 1 87 ? -5.644 -3.613 -14.155 1.00 69.19 87 GLU A O 1
ATOM 675 N N . LEU A 1 88 ? -3.808 -2.571 -13.356 1.00 63.03 88 LEU A N 1
ATOM 676 C CA . LEU A 1 88 ? -4.243 -1.203 -13.562 1.00 63.03 88 LEU A CA 1
ATOM 677 C C . LEU A 1 88 ? -3.536 -0.701 -14.813 1.00 63.03 88 LEU A C 1
ATOM 679 O O . LEU A 1 88 ? -2.312 -0.610 -14.864 1.00 63.03 88 LEU A O 1
ATOM 683 N N . GLY A 1 89 ? -4.308 -0.422 -15.852 1.00 54.66 89 GLY A N 1
ATOM 684 C CA . GLY A 1 89 ? -3.795 0.074 -17.119 1.00 54.66 89 GLY A CA 1
ATOM 685 C C . GLY A 1 89 ? -4.935 0.304 -18.104 1.00 54.66 89 GLY A C 1
ATOM 686 O O . GLY A 1 89 ? -6.034 -0.210 -17.885 1.00 54.66 89 GLY A O 1
ATOM 687 N N . PRO 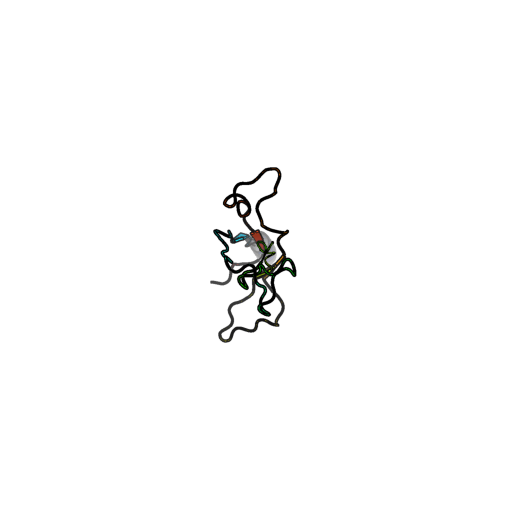A 1 90 ? -4.709 1.080 -19.174 1.00 50.19 90 PRO A N 1
ATOM 688 C CA . PRO A 1 90 ? -5.714 1.273 -20.208 1.00 50.19 90 PRO A CA 1
ATOM 689 C C . PRO A 1 90 ? -6.120 -0.092 -20.778 1.00 50.19 90 PRO A C 1
ATOM 691 O O . PRO A 1 90 ? -5.299 -0.817 -21.346 1.00 50.19 90 PRO A O 1
ATOM 694 N N . ASN A 1 91 ? -7.393 -0.458 -20.612 1.00 47.66 91 ASN A N 1
ATOM 695 C CA . ASN A 1 91 ? -7.974 -1.553 -21.373 1.00 47.66 91 ASN A CA 1
ATOM 696 C C . ASN A 1 91 ? -7.892 -1.159 -22.854 1.00 47.66 91 ASN A C 1
ATOM 698 O O . ASN A 1 91 ? -8.428 -0.107 -23.206 1.00 47.66 91 ASN A O 1
ATOM 702 N N . PRO A 1 92 ? -7.307 -1.984 -23.743 1.00 47.16 92 PRO A N 1
ATOM 703 C CA . PRO A 1 92 ? -7.200 -1.655 -25.167 1.00 47.16 92 PRO A CA 1
ATOM 704 C C . PRO A 1 92 ? -8.564 -1.479 -25.860 1.00 47.16 92 PRO A C 1
ATOM 706 O O . PRO A 1 92 ? -8.614 -1.023 -26.996 1.00 47.16 92 PRO A O 1
ATOM 709 N N . ILE A 1 93 ? -9.660 -1.849 -25.189 1.00 48.22 93 ILE A N 1
ATOM 710 C CA . ILE A 1 93 ? -11.026 -1.834 -25.717 1.00 48.22 93 ILE A CA 1
ATOM 711 C C . ILE A 1 93 ? -11.839 -0.643 -25.176 1.00 48.22 93 ILE A C 1
ATOM 713 O O . ILE A 1 93 ? -12.778 -0.228 -25.850 1.00 48.22 93 ILE A O 1
ATOM 717 N N . THR A 1 94 ? -11.522 -0.070 -24.003 1.00 45.72 94 THR A N 1
ATOM 718 C CA . THR A 1 94 ? -12.476 0.849 -23.340 1.00 45.72 94 THR A CA 1
ATOM 719 C C . THR A 1 94 ? -11.932 2.040 -22.562 1.00 45.72 94 THR A C 1
ATOM 721 O O . THR A 1 94 ? -12.739 2.925 -22.301 1.00 45.72 94 THR A O 1
ATOM 724 N N . ASP A 1 95 ? -10.651 2.145 -22.190 1.00 41.94 95 ASP A N 1
ATOM 725 C CA . ASP A 1 95 ? -10.289 3.148 -21.172 1.00 41.94 95 ASP A CA 1
ATOM 726 C C . ASP A 1 95 ? -9.111 4.049 -21.529 1.00 41.94 95 ASP A C 1
ATOM 728 O O . ASP A 1 95 ? -7.983 3.613 -21.761 1.00 41.94 95 ASP A O 1
ATOM 732 N N . THR A 1 96 ? -9.396 5.350 -21.498 1.00 44.62 96 THR A N 1
ATOM 733 C CA . THR A 1 96 ? -8.415 6.427 -21.416 1.00 44.62 96 THR A CA 1
ATOM 734 C C . THR A 1 96 ? -7.495 6.217 -20.202 1.00 44.62 96 THR A C 1
ATOM 736 O O . THR A 1 96 ? -7.950 5.763 -19.149 1.00 44.62 96 THR A O 1
ATOM 739 N N . PRO A 1 97 ? -6.200 6.577 -20.299 1.00 46.38 97 PRO A N 1
ATOM 740 C CA . PRO A 1 97 ? -5.171 6.271 -19.291 1.00 46.38 97 PRO A CA 1
ATOM 741 C C . PRO A 1 97 ? -5.462 6.817 -17.880 1.00 46.38 97 PRO A C 1
ATOM 743 O O . PRO A 1 97 ? -4.867 6.368 -16.906 1.00 46.38 97 PRO A O 1
ATOM 746 N N . GLN A 1 98 ? -6.409 7.747 -17.754 1.00 47.72 98 GLN A N 1
ATOM 747 C CA . GLN A 1 98 ? -6.830 8.368 -16.498 1.00 47.72 98 GLN A CA 1
ATOM 748 C C . GLN A 1 98 ? -7.920 7.583 -15.742 1.00 47.72 98 GLN A C 1
ATOM 750 O O . GLN A 1 98 ? -8.090 7.780 -14.541 1.00 47.72 98 GLN A O 1
ATOM 755 N N . ASN A 1 99 ? -8.638 6.670 -16.407 1.00 47.06 99 ASN A N 1
ATOM 756 C CA . ASN A 1 99 ? -9.817 6.000 -15.842 1.00 47.06 99 ASN A CA 1
ATOM 757 C C . ASN A 1 99 ? -9.517 4.683 -15.106 1.00 47.06 99 ASN A C 1
ATOM 759 O O . ASN A 1 99 ? -10.378 4.183 -14.374 1.00 47.06 99 ASN A O 1
ATOM 763 N N . GLY A 1 100 ? -8.299 4.141 -15.235 1.00 53.97 100 GLY A N 1
ATOM 764 C CA . GLY A 1 100 ? -7.905 2.885 -14.583 1.00 53.97 100 GLY A CA 1
ATOM 765 C C . GLY A 1 100 ? -7.945 2.947 -13.051 1.00 53.97 100 GLY A C 1
ATOM 766 O O . GLY A 1 100 ? -8.263 1.954 -12.407 1.00 53.97 100 GLY A O 1
ATOM 767 N N . PHE A 1 101 ? -7.710 4.122 -12.457 1.00 63.72 101 PHE A N 1
ATOM 768 C CA . PHE A 1 101 ? -7.657 4.320 -11.001 1.00 63.72 101 PHE A CA 1
ATOM 769 C C . PHE A 1 101 ? -8.975 4.817 -10.380 1.00 63.72 101 PHE A C 1
ATOM 771 O O . PHE A 1 101 ? -8.999 5.330 -9.264 1.00 63.72 101 PHE A O 1
ATOM 778 N N . SER A 1 102 ? -10.094 4.679 -11.094 1.00 60.72 102 SER A N 1
ATOM 779 C CA . SER A 1 102 ? -11.388 5.247 -10.687 1.00 60.72 102 SER A CA 1
ATOM 780 C C . SER A 1 102 ? -11.976 4.652 -9.398 1.00 60.72 102 SER A C 1
ATOM 782 O O . SER A 1 102 ? -12.777 5.314 -8.736 1.00 60.72 102 SER A O 1
ATOM 784 N N . LYS A 1 103 ? -11.583 3.432 -9.005 1.00 74.62 103 LYS A N 1
ATOM 785 C CA . LYS A 1 103 ? -12.075 2.778 -7.781 1.00 74.62 103 LYS A CA 1
ATOM 786 C C . LYS A 1 103 ? -11.154 3.017 -6.586 1.00 74.62 103 LYS A C 1
ATOM 788 O O . LYS A 1 103 ? -9.956 2.746 -6.655 1.00 74.62 103 LYS A O 1
ATOM 793 N N . SER A 1 104 ? -11.739 3.468 -5.474 1.00 86.38 104 SER A N 1
ATOM 794 C CA . SER A 1 104 ? -11.079 3.468 -4.168 1.00 86.38 104 SER A CA 1
ATOM 795 C C . SER A 1 104 ? -10.834 2.037 -3.683 1.00 86.38 104 SER A C 1
ATOM 797 O O . SER A 1 104 ? -11.611 1.116 -3.946 1.00 86.38 104 SER A O 1
ATOM 799 N N . ILE A 1 105 ? -9.733 1.860 -2.961 1.00 90.25 105 ILE A N 1
ATOM 800 C CA . ILE A 1 105 ? -9.390 0.643 -2.235 1.00 90.25 105 ILE A CA 1
ATOM 801 C C . ILE A 1 105 ? -9.883 0.839 -0.803 1.00 90.25 105 ILE A C 1
ATOM 803 O O . ILE A 1 105 ? -9.395 1.722 -0.097 1.00 90.25 105 ILE A O 1
ATOM 807 N N . ALA A 1 106 ? -10.870 0.046 -0.395 1.00 92.69 106 ALA A N 1
ATOM 808 C CA . ALA A 1 106 ? -11.526 0.172 0.901 1.00 92.69 106 ALA A CA 1
ATOM 809 C C . ALA A 1 106 ? -10.981 -0.843 1.916 1.00 92.69 106 ALA A C 1
ATOM 811 O O . ALA A 1 106 ? -10.903 -2.038 1.631 1.00 92.69 106 ALA A O 1
ATOM 812 N N . PHE A 1 107 ? -10.682 -0.363 3.122 1.00 96.19 107 PHE A N 1
ATOM 813 C CA . PHE A 1 107 ? -10.268 -1.153 4.278 1.00 96.19 107 PHE A CA 1
ATOM 814 C C . PHE A 1 107 ? -11.317 -0.997 5.387 1.00 96.19 107 PHE A C 1
ATOM 816 O O . PHE A 1 107 ? -11.259 -0.033 6.159 1.00 96.19 107 PHE A O 1
ATOM 823 N N . PRO A 1 108 ? -12.326 -1.885 5.444 1.00 95.94 108 PRO A N 1
ATOM 824 C CA . PRO A 1 108 ? -13.311 -1.862 6.514 1.00 95.94 108 PRO A CA 1
ATOM 825 C C . PRO A 1 108 ? -12.676 -2.330 7.827 1.00 95.94 108 PRO A C 1
ATOM 827 O O . PRO A 1 108 ? -11.973 -3.339 7.855 1.00 95.94 108 PRO A O 1
ATOM 830 N N . PHE A 1 109 ? -12.962 -1.631 8.926 1.00 94.94 109 PHE A N 1
ATOM 831 C CA . PHE A 1 109 ? -12.450 -1.982 10.249 1.00 94.94 109 PHE A CA 1
ATOM 832 C C . PHE A 1 109 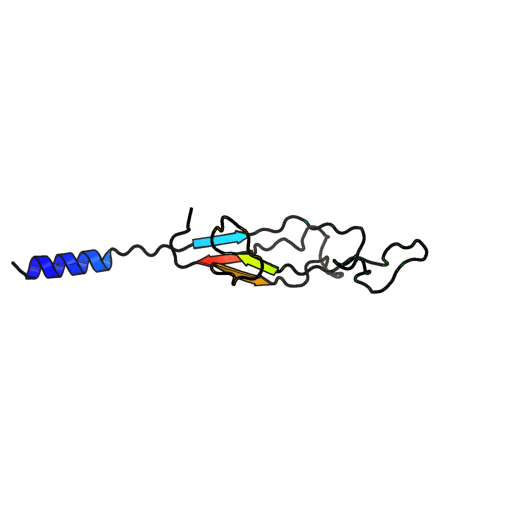? -13.554 -1.978 11.325 1.00 94.94 109 PHE A C 1
ATOM 834 O O . PHE A 1 109 ? -14.416 -1.096 11.322 1.00 94.94 109 PHE A O 1
ATOM 841 N N . PRO A 1 110 ? -13.538 -2.939 12.274 1.00 94.25 110 PRO A N 1
ATOM 842 C CA . PRO A 1 110 ? -14.516 -3.037 13.363 1.00 94.25 110 PRO A CA 1
ATOM 843 C C . PRO A 1 110 ? -13.988 -2.501 14.710 1.00 94.25 110 PRO A C 1
ATOM 845 O O . PRO A 1 110 ? -14.414 -2.969 15.766 1.00 94.25 110 PRO A O 1
ATOM 848 N N . PHE A 1 111 ? -13.004 -1.599 14.685 1.00 92.62 111 PHE A N 1
ATOM 849 C CA . PHE A 1 111 ? -12.335 -1.063 15.874 1.00 92.62 111 PHE A CA 1
ATOM 850 C C . PHE A 1 111 ? -12.309 0.472 15.892 1.00 92.62 111 PHE A C 1
ATOM 852 O O . PHE A 1 111 ? -12.664 1.137 14.922 1.00 92.62 111 PHE A O 1
ATOM 859 N N . THR A 1 112 ? -11.872 1.062 17.005 1.00 93.56 112 THR A N 1
ATOM 860 C CA . THR A 1 112 ? -11.642 2.511 17.086 1.00 93.56 112 THR A CA 1
ATOM 861 C C . THR A 1 112 ? -10.381 2.864 16.312 1.00 93.56 112 THR A C 1
ATOM 863 O O . THR A 1 112 ? -9.321 2.320 16.613 1.00 93.56 112 THR A O 1
ATOM 866 N 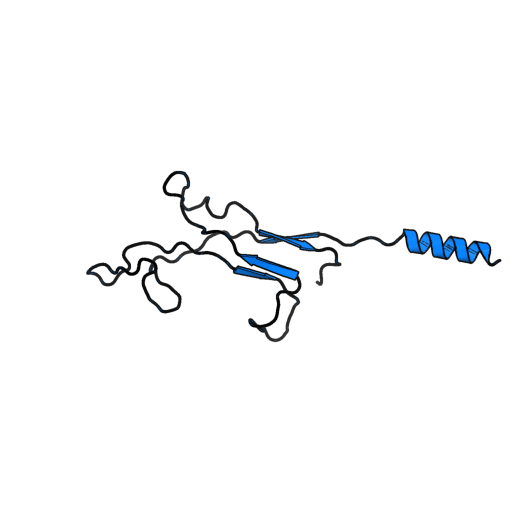N . TRP A 1 113 ? -10.492 3.765 15.335 1.00 94.06 113 TRP A N 1
ATOM 867 C CA . TRP A 1 113 ? -9.343 4.190 14.539 1.00 94.06 113 TRP A CA 1
ATOM 868 C C . TRP A 1 113 ? -8.245 4.784 15.441 1.00 94.06 113 TRP A C 1
ATOM 870 O O . TRP A 1 113 ? -8.537 5.727 16.185 1.00 94.06 113 TRP A O 1
ATOM 880 N N . PRO A 1 114 ? -7.014 4.242 15.412 1.00 91.81 114 PRO A N 1
ATOM 881 C CA . PRO A 1 114 ? -5.910 4.793 16.181 1.00 91.81 114 PRO A CA 1
ATOM 882 C C . PRO A 1 114 ? -5.448 6.097 15.522 1.00 91.81 114 PRO A C 1
ATOM 884 O O . PRO A 1 114 ? -5.004 6.092 14.374 1.00 91.81 114 PRO A O 1
ATOM 887 N N . MET A 1 115 ? -5.605 7.209 16.243 1.00 81.50 115 MET A N 1
ATOM 888 C CA . MET A 1 115 ? -5.029 8.513 15.890 1.00 81.50 115 MET A CA 1
ATOM 889 C C . MET A 1 115 ? -3.602 8.632 16.415 1.00 81.50 115 MET A C 1
ATOM 891 O O . MET A 1 115 ? -3.335 8.065 17.501 1.00 81.50 115 MET A O 1
#

Organism: NCBI:txid1586481

Foldseek 3Di:
DVVVVVVVVVVVVVPDDWDKDKDWDFDFDDDDQQCADPVRAHQVNDADPVRGHPDHHQDKDKDAADDDDPDDDPPDHRPQDIDIGDRQADDPVDDDRRCSRVDIDMRIDRHDDDD

pLDDT: mean 83.63, std 14.5, range [41.94, 97.38]